Protein AF-A0ABD0XFZ5-F1 (afdb_monomer)

Secondary structure (DSSP, 8-state):
--------HHHHHTHHHHHHHHHHHHHHHSSSPP-SPPSS---HHHHHHHTTS-HHHHHHHHHHHHHHHHHHHTS-GGGS---HHHHHHHHHHHHHHHHHHHHHSPPPSS--HHHHHHHHHHIIIIIIHHHHHHHHTT--

Nearest PDB structures (foldseek):
  3piv-assembly1_A  TM=8.912E-01  e=1.135E-06  Danio rerio
  8irq-assembly1_A  TM=9.184E-01  e=9.988E-06  Larimichthys crocea
  4z5r-assembly3_F  TM=6.909E-01  e=5.410E-03  Homo sapiens
  4ni7-assembly1_A  TM=5.496E-01  e=2.930E+00  Homo sapiens
  8ywr-assembly1_A-2  TM=5.530E-01  e=3.901E+00  Homo sapiens

Structure (mmCIF, N/CA/C/O backbone):
data_AF-A0ABD0XFZ5-F1
#
_entry.id   AF-A0ABD0XFZ5-F1
#
loop_
_atom_site.group_PDB
_atom_site.id
_atom_site.type_symbol
_atom_site.label_atom_id
_atom_site.label_alt_id
_atom_site.label_comp_id
_atom_site.label_asym_id
_atom_site.label_entity_id
_atom_site.label_seq_id
_atom_site.pdbx_PDB_ins_code
_atom_site.Cartn_x
_atom_site.Cartn_y
_atom_site.Cartn_z
_atom_site.occupancy
_atom_site.B_iso_or_equiv
_atom_site.auth_seq_id
_atom_site.auth_comp_id
_atom_site.auth_asym_id
_atom_site.auth_atom_id
_atom_site.pdbx_PDB_model_num
ATOM 1 N N . MET A 1 1 ? 24.116 -12.542 -25.799 1.00 31.86 1 MET A N 1
ATOM 2 C CA . MET A 1 1 ? 23.922 -11.275 -25.063 1.00 31.86 1 MET A CA 1
ATOM 3 C C . MET A 1 1 ? 22.965 -11.556 -23.916 1.00 31.86 1 MET A C 1
ATOM 5 O O . MET A 1 1 ? 21.802 -11.819 -24.178 1.00 31.86 1 MET A O 1
ATOM 9 N N . GLN A 1 2 ? 23.458 -11.633 -22.680 1.00 33.50 2 GLN A N 1
ATOM 10 C CA . GLN A 1 2 ? 22.605 -11.786 -21.497 1.00 33.50 2 GLN A CA 1
ATOM 11 C C . GLN A 1 2 ? 22.065 -10.398 -21.141 1.00 33.50 2 GLN A C 1
ATOM 13 O O . GLN A 1 2 ? 22.855 -9.485 -20.914 1.00 33.50 2 GLN A O 1
ATOM 18 N N . SER A 1 3 ? 20.744 -10.212 -21.139 1.00 43.25 3 SER A N 1
ATOM 19 C CA . SER A 1 3 ? 20.145 -8.991 -20.601 1.00 43.25 3 SER A CA 1
ATOM 20 C C . SER A 1 3 ? 20.415 -8.965 -19.097 1.00 43.25 3 SER A C 1
ATOM 22 O O . SER A 1 3 ? 19.850 -9.763 -18.347 1.00 43.25 3 SER A O 1
ATOM 24 N N . VAL A 1 4 ? 21.310 -8.091 -18.649 1.00 46.16 4 VAL A N 1
ATOM 25 C CA . VAL A 1 4 ? 21.498 -7.829 -17.221 1.00 46.16 4 VAL A CA 1
ATOM 26 C C . VAL A 1 4 ? 20.210 -7.178 -16.723 1.00 46.16 4 VAL A C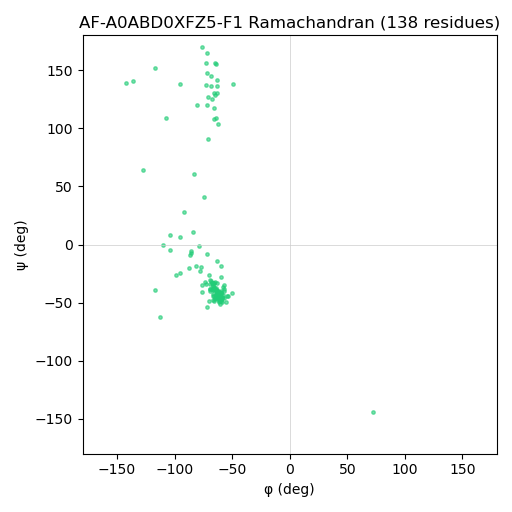 1
ATOM 28 O O . VAL A 1 4 ? 19.825 -6.118 -17.212 1.00 46.16 4 VAL A O 1
ATOM 31 N N . CYS A 1 5 ? 19.500 -7.825 -15.797 1.00 58.88 5 CYS A N 1
ATOM 32 C CA . CYS A 1 5 ? 18.329 -7.200 -15.194 1.00 58.88 5 CYS A CA 1
ATOM 33 C C . CYS A 1 5 ? 18.783 -6.014 -14.335 1.00 58.88 5 CYS A C 1
ATOM 35 O O . CYS A 1 5 ? 19.549 -6.207 -13.392 1.00 58.88 5 CYS A O 1
ATOM 37 N N . HIS A 1 6 ? 18.244 -4.816 -14.578 1.00 59.28 6 HIS A N 1
ATOM 38 C CA . HIS A 1 6 ? 18.309 -3.677 -13.647 1.00 59.28 6 HIS A CA 1
ATOM 39 C C . HIS A 1 6 ? 17.360 -3.868 -12.447 1.00 59.28 6 HIS A C 1
ATOM 41 O O . HIS A 1 6 ? 16.652 -2.955 -12.029 1.00 59.28 6 HIS A O 1
ATOM 47 N N . CYS A 1 7 ? 17.299 -5.091 -11.928 1.00 69.25 7 CYS A N 1
ATOM 48 C CA . CYS A 1 7 ? 16.458 -5.475 -10.811 1.00 69.25 7 CYS A CA 1
ATOM 49 C C . CYS A 1 7 ? 17.023 -4.831 -9.539 1.00 69.25 7 CYS A C 1
ATOM 51 O O . CYS A 1 7 ? 18.193 -5.013 -9.216 1.00 69.25 7 CYS A O 1
ATOM 53 N N . CYS A 1 8 ? 16.197 -4.101 -8.794 1.00 85.81 8 CYS A N 1
ATOM 54 C CA . CYS A 1 8 ? 16.606 -3.568 -7.500 1.00 85.81 8 CYS A CA 1
ATOM 55 C C . CYS A 1 8 ? 16.706 -4.697 -6.462 1.00 85.81 8 CYS A C 1
ATOM 57 O O . CYS A 1 8 ? 15.698 -5.338 -6.151 1.00 85.81 8 CYS A O 1
ATOM 59 N N . ASP A 1 9 ? 17.891 -4.910 -5.883 1.00 88.31 9 ASP A N 1
ATOM 60 C CA . ASP A 1 9 ? 18.122 -5.956 -4.873 1.00 88.31 9 ASP A CA 1
ATOM 61 C C . ASP A 1 9 ? 17.194 -5.820 -3.666 1.00 88.31 9 ASP A C 1
ATOM 63 O O . ASP A 1 9 ? 16.732 -6.813 -3.099 1.00 88.31 9 ASP A O 1
ATOM 67 N N . TRP A 1 10 ? 16.866 -4.584 -3.291 1.00 89.94 10 TRP A N 1
ATOM 68 C CA . TRP A 1 10 ? 15.932 -4.340 -2.205 1.00 89.94 10 TRP A CA 1
ATOM 69 C C . TRP A 1 10 ? 14.529 -4.873 -2.530 1.00 89.94 10 TRP A C 1
ATOM 71 O O . TRP A 1 10 ? 13.942 -5.587 -1.714 1.00 89.94 10 TRP A O 1
ATOM 81 N N . VAL A 1 11 ? 14.025 -4.613 -3.744 1.00 90.38 11 VAL A N 1
ATOM 82 C CA . VAL A 1 11 ? 12.725 -5.131 -4.208 1.00 90.38 11 VAL A CA 1
ATOM 83 C C . VAL A 1 11 ? 12.730 -6.653 -4.218 1.00 90.38 11 VAL A C 1
ATOM 85 O O . VAL A 1 11 ? 11.765 -7.276 -3.794 1.00 90.38 11 VAL A O 1
ATOM 88 N N . ARG A 1 12 ? 13.824 -7.275 -4.653 1.00 88.75 12 ARG A N 1
ATOM 89 C CA . ARG A 1 12 ? 13.915 -8.735 -4.709 1.00 88.75 12 ARG A CA 1
ATOM 90 C C . ARG A 1 12 ? 13.901 -9.382 -3.322 1.00 88.75 12 ARG A C 1
ATOM 92 O O . ARG A 1 12 ? 13.228 -10.389 -3.130 1.00 88.75 12 ARG A O 1
ATOM 99 N N . ASN A 1 13 ? 14.656 -8.821 -2.380 1.00 89.94 13 ASN A N 1
ATOM 100 C CA . ASN A 1 13 ? 14.972 -9.502 -1.123 1.00 89.94 13 ASN A CA 1
ATOM 101 C C . ASN A 1 13 ? 14.094 -9.068 0.059 1.00 89.94 13 ASN A C 1
ATOM 103 O O . ASN A 1 13 ? 13.910 -9.846 0.988 1.00 89.94 13 ASN A O 1
ATOM 107 N N . HIS A 1 14 ? 13.551 -7.847 0.045 1.00 91.06 14 HIS A N 1
ATOM 108 C CA . HIS A 1 14 ? 12.877 -7.264 1.213 1.00 91.06 14 HIS A CA 1
ATOM 109 C C . HIS A 1 14 ? 11.400 -6.979 0.968 1.00 91.06 14 HIS A C 1
ATOM 111 O O . HIS A 1 14 ? 10.582 -7.221 1.855 1.00 91.06 14 HIS A O 1
ATOM 117 N N . TYR A 1 15 ? 11.043 -6.503 -0.229 1.00 90.62 15 TYR A N 1
ATOM 118 C CA . TYR A 1 15 ? 9.666 -6.112 -0.538 1.00 90.62 15 TYR A CA 1
ATOM 119 C C . TYR A 1 15 ? 8.633 -7.228 -0.277 1.00 90.62 15 TYR A C 1
ATOM 121 O O . TYR A 1 15 ? 7.630 -6.937 0.372 1.00 90.62 15 TYR A O 1
ATOM 129 N N . PRO A 1 16 ? 8.846 -8.508 -0.659 1.00 91.81 16 PRO A N 1
ATOM 130 C CA . PRO A 1 16 ? 7.866 -9.566 -0.392 1.00 91.81 16 PRO A CA 1
ATOM 131 C C . PRO A 1 16 ? 7.678 -9.865 1.100 1.00 91.81 16 PRO A C 1
ATOM 133 O O . PRO A 1 16 ? 6.582 -10.228 1.528 1.00 91.81 16 PRO A O 1
ATOM 136 N N . ILE A 1 17 ? 8.748 -9.726 1.887 1.00 93.81 17 ILE A N 1
ATOM 137 C CA . ILE A 1 17 ? 8.743 -9.988 3.331 1.00 93.81 17 ILE A CA 1
ATOM 138 C C . ILE A 1 17 ? 7.966 -8.879 4.036 1.00 93.81 17 ILE A C 1
ATOM 140 O O . ILE A 1 17 ? 6.985 -9.155 4.721 1.00 93.81 17 ILE A O 1
ATOM 144 N N . LEU A 1 18 ? 8.353 -7.625 3.787 1.00 93.69 18 LEU A N 1
ATOM 145 C CA . LEU A 1 18 ? 7.686 -6.454 4.354 1.00 93.69 18 LEU A CA 1
ATOM 146 C C . LEU A 1 18 ? 6.236 -6.347 3.879 1.00 93.69 18 LEU A C 1
ATOM 148 O O . LEU A 1 18 ? 5.374 -5.925 4.646 1.00 93.69 18 LEU A O 1
ATOM 152 N N . SER A 1 19 ? 5.953 -6.777 2.644 1.00 92.88 19 SER A N 1
ATOM 153 C CA . SER A 1 19 ? 4.587 -6.804 2.128 1.00 92.88 19 SER A CA 1
ATOM 154 C C . SER A 1 19 ? 3.683 -7.751 2.885 1.00 92.88 19 SER A C 1
ATOM 156 O O . SER A 1 19 ? 2.571 -7.389 3.248 1.00 92.88 19 SER A O 1
ATOM 158 N N . ARG A 1 20 ? 4.183 -8.945 3.191 1.00 95.44 20 ARG A N 1
ATOM 159 C CA . ARG A 1 20 ? 3.447 -9.896 4.017 1.00 95.44 20 ARG A CA 1
ATOM 160 C C . ARG A 1 20 ? 3.200 -9.353 5.421 1.00 95.44 20 ARG A C 1
ATOM 162 O O . ARG A 1 20 ? 2.118 -9.536 5.959 1.00 95.44 20 ARG A O 1
ATOM 169 N N . GLU A 1 21 ? 4.190 -8.680 5.996 1.00 95.31 21 GLU A N 1
ATOM 170 C CA . GLU A 1 21 ? 4.094 -8.140 7.349 1.00 95.31 21 GLU A CA 1
ATOM 171 C C . GLU A 1 21 ? 3.037 -7.033 7.457 1.00 95.31 21 GLU A C 1
ATOM 173 O O . GLU A 1 21 ? 2.172 -7.114 8.327 1.00 95.31 21 GLU A O 1
ATOM 178 N N . TYR A 1 22 ? 3.030 -6.046 6.549 1.00 93.06 22 TYR A N 1
ATOM 179 C CA . TYR A 1 22 ? 1.994 -5.007 6.596 1.00 93.06 22 TYR A CA 1
ATOM 180 C C . TYR A 1 22 ? 0.601 -5.551 6.248 1.00 93.06 22 TYR A C 1
ATOM 182 O O . TYR A 1 22 ? -0.381 -5.043 6.779 1.00 93.06 22 TYR A O 1
ATOM 190 N N . LEU A 1 23 ? 0.489 -6.574 5.389 1.00 94.12 23 LEU A N 1
ATOM 191 C CA . LEU A 1 23 ? -0.802 -7.206 5.088 1.00 94.12 23 LEU A CA 1
ATOM 192 C C . LEU A 1 23 ? -1.366 -7.935 6.312 1.00 94.12 23 LEU A C 1
ATOM 194 O O . LEU A 1 23 ? -2.534 -7.753 6.635 1.00 94.12 23 LEU A O 1
ATOM 198 N N . ASN A 1 24 ? -0.528 -8.667 7.051 1.00 94.56 24 ASN A N 1
ATOM 199 C CA . ASN A 1 24 ? -0.949 -9.285 8.309 1.00 94.56 24 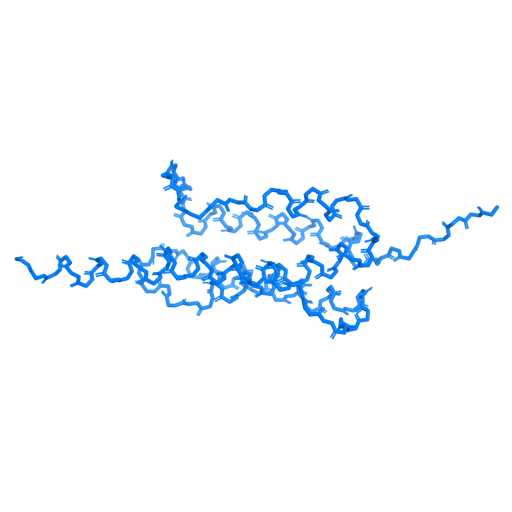ASN A CA 1
ATOM 200 C C . ASN A 1 24 ? -1.405 -8.228 9.327 1.00 94.56 24 ASN A C 1
ATOM 202 O O . ASN A 1 24 ? -2.416 -8.404 9.999 1.00 94.56 24 ASN A O 1
ATOM 206 N N . LEU A 1 25 ? -0.689 -7.102 9.431 1.00 94.94 25 LEU A N 1
ATOM 207 C CA . LEU A 1 25 ? -1.100 -6.007 10.314 1.00 94.94 25 LEU A CA 1
ATOM 208 C C . LEU A 1 25 ? -2.441 -5.399 9.888 1.00 94.94 25 LEU A C 1
ATOM 210 O O . LEU A 1 25 ? -3.265 -5.127 10.755 1.00 94.94 25 LEU A O 1
ATOM 214 N N . LEU A 1 26 ? -2.678 -5.225 8.585 1.00 92.12 26 LEU A N 1
ATOM 215 C CA . LEU A 1 26 ? -3.941 -4.723 8.037 1.00 92.12 26 LEU A CA 1
ATOM 216 C C . LEU A 1 26 ? -5.123 -5.640 8.396 1.00 92.12 26 LEU A C 1
ATOM 218 O O . LEU A 1 26 ? -6.163 -5.143 8.827 1.00 92.12 26 LEU A O 1
ATOM 222 N N . ASP A 1 27 ? -4.940 -6.958 8.282 1.00 90.94 27 ASP A N 1
ATOM 223 C CA . ASP A 1 27 ? -5.954 -7.962 8.636 1.00 90.94 27 ASP A CA 1
ATOM 224 C C . ASP A 1 27 ? -6.235 -8.006 10.144 1.00 90.94 27 ASP A C 1
ATOM 226 O O . ASP A 1 27 ? -7.349 -8.285 10.589 1.00 90.94 27 ASP A O 1
ATOM 230 N N . GLU A 1 28 ? -5.218 -7.737 10.958 1.00 91.50 28 GLU A N 1
ATOM 231 C CA . GLU A 1 28 ? -5.316 -7.881 12.403 1.00 91.50 28 GLU A CA 1
ATOM 232 C C . GLU A 1 28 ? -5.675 -6.589 13.146 1.00 91.50 28 GLU A C 1
ATOM 234 O O . GLU A 1 28 ? -6.165 -6.663 14.275 1.00 91.50 28 GLU A O 1
ATOM 239 N N . MET A 1 29 ? -5.384 -5.412 12.583 1.00 91.25 29 MET A N 1
ATOM 240 C CA . MET A 1 29 ? -5.529 -4.141 13.302 1.00 91.25 29 MET A CA 1
ATOM 241 C C . MET A 1 29 ? -6.990 -3.741 13.489 1.00 91.25 29 MET A C 1
ATOM 243 O O . MET A 1 29 ? -7.318 -3.157 14.516 1.00 91.25 29 MET A O 1
A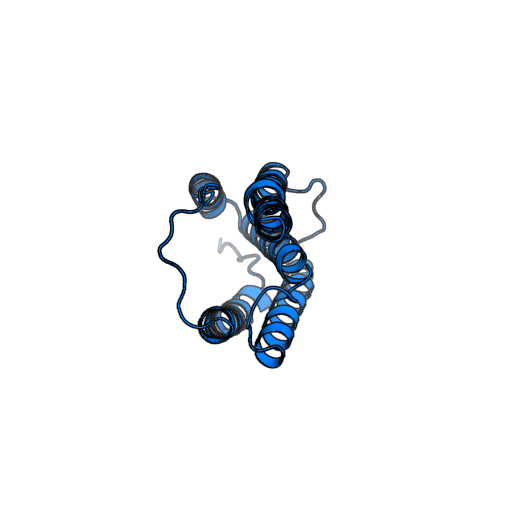TOM 247 N N . GLY A 1 30 ? -7.859 -4.055 12.522 1.00 86.00 30 GLY A N 1
ATOM 248 C CA . GLY A 1 30 ? -9.273 -3.674 12.535 1.00 86.00 30 GLY A CA 1
ATOM 249 C C . GLY A 1 30 ? -10.253 -4.823 12.746 1.00 86.00 30 GLY A C 1
ATOM 250 O O . GLY A 1 30 ? -11.459 -4.584 12.784 1.00 86.00 30 GLY A O 1
ATOM 251 N N . GLY A 1 31 ? -9.758 -6.054 12.891 1.00 84.44 31 GLY A N 1
ATOM 252 C CA . GLY A 1 31 ? -10.593 -7.250 12.887 1.00 84.44 31 GLY A CA 1
ATOM 253 C C . GLY A 1 31 ? -11.128 -7.565 11.486 1.00 84.44 31 GLY A C 1
ATOM 254 O O . GLY A 1 31 ? -10.440 -7.384 10.488 1.00 84.44 31 GLY A O 1
ATOM 255 N N . GLY A 1 32 ? -12.360 -8.071 11.396 1.00 83.25 32 GLY A N 1
ATOM 256 C CA . GLY A 1 32 ? -12.921 -8.538 10.126 1.00 83.25 32 GLY A CA 1
ATOM 257 C C . GLY A 1 32 ? -13.072 -7.433 9.071 1.00 83.25 32 GLY A C 1
ATOM 258 O O . GLY A 1 32 ? -13.684 -6.398 9.328 1.00 83.25 32 GLY A O 1
ATOM 259 N N . ILE A 1 33 ? -12.584 -7.693 7.854 1.00 83.00 33 ILE A N 1
ATOM 260 C CA . ILE A 1 33 ? -12.791 -6.817 6.694 1.00 83.00 33 ILE A CA 1
ATOM 261 C C . ILE A 1 33 ? -14.282 -6.799 6.326 1.00 83.00 33 ILE A C 1
ATOM 263 O O . ILE A 1 33 ? -14.926 -7.845 6.197 1.00 83.00 33 ILE A O 1
ATOM 267 N N . THR A 1 34 ? -14.836 -5.597 6.152 1.00 81.38 34 THR A N 1
ATOM 268 C CA . THR A 1 34 ? -16.236 -5.416 5.751 1.00 81.38 34 THR A CA 1
ATOM 269 C C . THR A 1 34 ? -16.507 -6.007 4.366 1.00 81.38 34 THR A C 1
ATOM 271 O O . THR A 1 34 ? -15.689 -5.898 3.456 1.00 81.38 34 THR A O 1
ATOM 274 N N . LYS A 1 35 ? -17.683 -6.618 4.197 1.00 82.31 35 LYS A N 1
ATOM 275 C CA . LYS A 1 35 ? -18.187 -7.102 2.899 1.00 82.31 35 LYS A CA 1
ATOM 276 C C . LYS A 1 35 ? -19.117 -6.096 2.216 1.00 82.31 35 LYS A C 1
ATOM 278 O O . LYS A 1 35 ? -19.764 -6.444 1.235 1.00 82.31 35 LYS A O 1
ATOM 283 N N . LEU A 1 36 ? -19.254 -4.897 2.783 1.00 79.88 36 LEU A N 1
ATOM 284 C CA . LEU A 1 36 ? -20.074 -3.843 2.201 1.00 79.88 36 LEU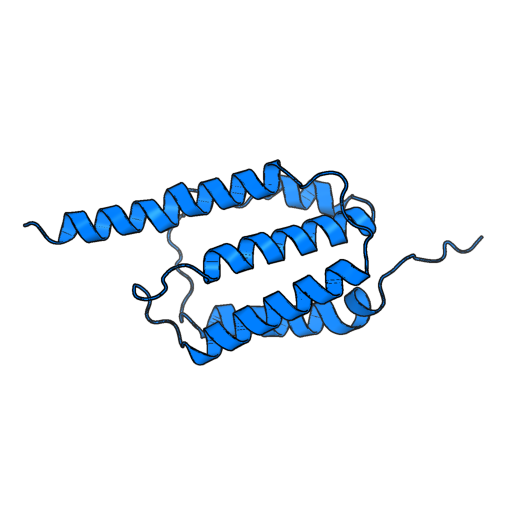 A CA 1
ATOM 285 C C . LEU A 1 36 ? -19.435 -3.350 0.904 1.00 79.88 36 LEU A C 1
ATOM 287 O O . LEU A 1 36 ? -18.228 -3.104 0.861 1.00 79.88 36 LEU A O 1
ATOM 291 N N . ASP A 1 37 ? -20.262 -3.159 -0.119 1.00 77.44 37 ASP A N 1
ATOM 292 C CA . ASP A 1 37 ? -19.822 -2.522 -1.352 1.00 77.44 37 ASP A CA 1
ATOM 293 C C . ASP A 1 37 ? -19.430 -1.068 -1.076 1.00 77.44 37 ASP A C 1
ATOM 295 O O . ASP A 1 37 ? -20.178 -0.289 -0.479 1.00 77.44 37 ASP A O 1
ATOM 299 N N . VAL A 1 38 ? -18.232 -0.706 -1.525 1.00 76.62 38 VAL A N 1
ATOM 300 C CA . VAL A 1 38 ? -17.712 0.659 -1.463 1.00 76.62 38 VAL A CA 1
ATOM 301 C C . VAL A 1 38 ? -17.976 1.375 -2.790 1.00 76.62 38 VAL A C 1
ATOM 303 O O . VAL A 1 38 ? -17.768 0.792 -3.853 1.00 76.62 38 VAL A O 1
ATOM 306 N N . PRO A 1 39 ? -18.401 2.653 -2.761 1.00 81.62 39 PRO A N 1
ATOM 307 C CA . PRO A 1 39 ? -18.818 3.388 -3.958 1.00 81.62 39 PRO A CA 1
ATOM 308 C C . PRO A 1 39 ? -17.657 3.768 -4.887 1.00 81.62 39 PRO A C 1
ATOM 310 O O . PRO A 1 39 ? -17.895 4.266 -5.984 1.00 81.62 39 PRO A O 1
ATOM 313 N N . VAL A 1 40 ? -16.410 3.558 -4.455 1.00 85.06 40 VAL A N 1
ATOM 314 C CA . VAL A 1 40 ? -15.207 3.811 -5.254 1.00 85.06 40 VAL A CA 1
ATOM 315 C C . VAL A 1 40 ? -14.618 2.459 -5.669 1.00 85.06 40 VAL A C 1
ATOM 317 O O . VAL A 1 40 ? -14.095 1.742 -4.813 1.00 85.06 40 VAL A O 1
ATOM 320 N N . PRO A 1 41 ? -14.711 2.074 -6.955 1.00 87.25 41 PRO A N 1
ATOM 321 C CA . PRO A 1 41 ? -14.234 0.779 -7.421 1.00 87.25 41 PRO A CA 1
ATOM 322 C C . PRO A 1 41 ? -12.703 0.717 -7.431 1.00 87.25 41 PRO A C 1
ATOM 324 O O . PRO A 1 41 ? -12.025 1.703 -7.723 1.00 87.25 41 PRO A O 1
ATOM 327 N N . PHE A 1 42 ? -12.148 -0.471 -7.181 1.00 88.88 42 PHE A N 1
ATOM 328 C CA . PHE A 1 42 ? -10.707 -0.698 -7.298 1.00 88.88 42 PHE A CA 1
ATOM 329 C C . PHE A 1 42 ? -10.235 -0.486 -8.755 1.00 88.88 42 PHE A C 1
ATOM 331 O O . PHE A 1 42 ? -10.884 -0.985 -9.682 1.00 88.88 42 PHE A O 1
ATOM 338 N N . PRO A 1 43 ? -9.101 0.199 -9.007 1.00 90.81 43 PRO A N 1
ATOM 339 C CA . PRO A 1 43 ? -8.689 0.612 -10.345 1.00 90.81 43 PRO A CA 1
ATOM 340 C C . PRO A 1 43 ? -7.965 -0.528 -11.088 1.00 90.81 43 PRO A C 1
ATOM 342 O O . PRO A 1 43 ? -6.803 -0.401 -11.473 1.00 90.81 43 PRO A O 1
ATOM 345 N N . VAL A 1 44 ? -8.657 -1.655 -11.306 1.00 91.62 44 VAL A N 1
ATOM 346 C CA . VAL A 1 44 ? -8.110 -2.900 -11.891 1.00 91.62 44 VAL A CA 1
ATOM 347 C C . VAL A 1 44 ? -7.349 -2.649 -13.194 1.00 91.62 44 VAL A C 1
ATOM 349 O O . VAL A 1 44 ? -6.278 -3.214 -13.410 1.00 91.62 44 VAL A O 1
ATOM 352 N N . GLU A 1 45 ? -7.880 -1.789 -14.064 1.00 90.12 45 GLU A N 1
ATOM 353 C CA . GLU A 1 45 ? -7.270 -1.535 -15.369 1.00 90.12 45 GLU A CA 1
ATOM 354 C C . GLU A 1 45 ? -5.910 -0.833 -15.255 1.00 90.12 45 GLU A C 1
ATOM 356 O O . GLU A 1 45 ? -4.998 -1.144 -16.017 1.00 90.12 45 GLU A O 1
ATOM 361 N N . MET A 1 46 ? -5.714 0.035 -14.254 1.00 89.19 46 MET A N 1
ATOM 362 C CA . MET A 1 46 ? -4.400 0.646 -14.014 1.00 89.19 46 MET A CA 1
ATOM 363 C C . MET A 1 46 ? -3.365 -0.420 -13.648 1.00 89.19 46 MET A C 1
ATOM 365 O O . MET A 1 46 ? -2.273 -0.440 -14.211 1.00 89.19 46 MET A O 1
ATOM 369 N N . TYR A 1 47 ? -3.731 -1.355 -12.768 1.00 90.25 47 TYR A N 1
ATOM 370 C CA . TYR A 1 47 ? -2.852 -2.459 -12.383 1.00 90.25 47 TYR A CA 1
ATOM 371 C C . TYR A 1 47 ? -2.535 -3.387 -13.564 1.00 90.25 47 TYR A C 1
ATOM 373 O O . TYR A 1 47 ? -1.393 -3.815 -13.705 1.00 90.25 47 TYR A O 1
ATOM 381 N N . ARG A 1 48 ? -3.498 -3.641 -14.461 1.00 92.75 48 ARG A N 1
ATOM 382 C CA . ARG A 1 48 ? -3.268 -4.424 -15.691 1.00 92.75 48 ARG A CA 1
ATOM 383 C C . ARG A 1 48 ? -2.288 -3.763 -16.654 1.00 92.75 48 ARG A C 1
ATOM 385 O O . ARG A 1 48 ? -1.499 -4.464 -17.285 1.00 92.75 48 ARG A O 1
ATOM 392 N N . VAL A 1 49 ? -2.349 -2.439 -16.792 1.00 90.81 49 VAL A N 1
ATOM 393 C CA . VAL A 1 49 ? -1.408 -1.680 -17.630 1.00 90.81 49 VAL A CA 1
ATOM 394 C C . VAL A 1 49 ? -0.002 -1.747 -17.034 1.00 90.81 49 VAL A C 1
ATOM 396 O O . VAL A 1 49 ? 0.950 -2.074 -17.739 1.00 90.81 49 VAL A O 1
ATOM 399 N N . ILE A 1 50 ? 0.127 -1.507 -15.728 1.00 90.56 50 ILE A N 1
ATOM 400 C CA . ILE A 1 50 ? 1.423 -1.498 -15.038 1.00 90.56 50 ILE A CA 1
ATOM 401 C C . ILE A 1 50 ? 2.068 -2.885 -14.993 1.00 90.56 50 ILE A C 1
ATOM 403 O O . ILE A 1 50 ? 3.284 -2.994 -15.127 1.00 90.56 50 ILE A O 1
ATOM 407 N N . ASP A 1 51 ? 1.286 -3.961 -14.903 1.00 89.75 51 ASP A N 1
ATOM 408 C CA . ASP A 1 51 ? 1.816 -5.331 -14.939 1.00 89.75 51 ASP A CA 1
ATOM 409 C C . ASP A 1 51 ? 2.509 -5.691 -16.269 1.00 89.75 51 ASP A C 1
ATOM 411 O O . ASP A 1 51 ? 3.268 -6.656 -16.354 1.00 89.75 51 ASP A O 1
ATOM 415 N N . LYS A 1 52 ? 2.307 -4.885 -17.316 1.00 91.44 52 LYS A N 1
ATOM 416 C CA . LYS A 1 52 ? 3.002 -5.005 -18.606 1.00 91.44 52 LYS A CA 1
ATOM 417 C C . LYS A 1 52 ? 4.093 -3.953 -18.810 1.00 91.44 52 LYS A C 1
ATOM 419 O O . LYS A 1 52 ? 4.796 -4.020 -19.811 1.00 91.44 52 LYS A O 1
ATOM 424 N N . ALA A 1 53 ? 4.243 -3.003 -17.890 1.00 89.19 53 ALA A N 1
ATOM 425 C CA . ALA A 1 53 ? 5.211 -1.920 -18.001 1.00 89.19 53 ALA A CA 1
ATOM 426 C C . ALA A 1 53 ? 6.644 -2.385 -17.697 1.00 89.19 53 ALA A C 1
ATOM 428 O O . ALA A 1 53 ? 6.872 -3.490 -17.186 1.00 89.19 53 ALA A O 1
ATOM 429 N N . GLU A 1 54 ? 7.611 -1.515 -17.976 1.00 89.12 54 GLU A N 1
ATOM 430 C CA . GLU A 1 54 ? 9.016 -1.725 -17.638 1.00 89.12 54 GLU A CA 1
ATOM 431 C C . GLU A 1 54 ? 9.233 -1.757 -16.118 1.00 89.12 54 GLU A C 1
ATOM 433 O O . GLU A 1 54 ? 8.459 -1.197 -15.338 1.00 89.12 54 GLU A O 1
ATOM 438 N N . PHE A 1 55 ? 10.319 -2.398 -15.674 1.00 86.94 55 PHE A N 1
ATOM 439 C CA . PHE A 1 55 ? 10.607 -2.573 -14.243 1.00 86.94 55 PHE A CA 1
ATOM 440 C C . PHE A 1 55 ? 10.593 -1.248 -13.466 1.00 86.94 55 PHE A C 1
ATOM 442 O O . PHE A 1 55 ? 9.998 -1.163 -12.392 1.00 86.94 55 PHE A O 1
ATOM 449 N N . GLN A 1 56 ? 11.216 -0.201 -14.016 1.00 86.62 56 GLN A N 1
ATOM 450 C CA . GLN A 1 56 ? 11.270 1.103 -13.355 1.00 86.62 56 GLN A CA 1
ATOM 451 C C . GLN A 1 56 ? 9.877 1.718 -13.195 1.00 86.62 56 GLN A C 1
ATOM 453 O O . GLN A 1 56 ? 9.587 2.279 -12.142 1.00 86.62 56 GLN A O 1
ATOM 458 N N . ASP A 1 57 ? 9.002 1.576 -14.189 1.00 87.31 57 ASP A N 1
ATOM 459 C CA . ASP A 1 57 ? 7.643 2.118 -14.136 1.00 87.31 57 ASP A CA 1
ATOM 460 C C . ASP A 1 57 ? 6.787 1.374 -13.110 1.00 87.31 57 ASP A C 1
ATOM 462 O O . ASP A 1 57 ? 6.079 2.006 -12.327 1.00 87.31 57 ASP A O 1
ATOM 466 N N . ARG A 1 58 ? 6.942 0.047 -13.001 1.00 89.94 58 ARG A N 1
ATOM 467 C CA . ARG A 1 58 ? 6.315 -0.741 -11.925 1.00 89.94 58 ARG A CA 1
ATOM 468 C C . ARG A 1 58 ? 6.757 -0.272 -10.544 1.00 89.94 58 ARG A C 1
ATOM 470 O O . ARG A 1 58 ? 5.923 -0.086 -9.661 1.00 89.94 58 ARG A O 1
ATOM 477 N N . VAL A 1 59 ? 8.060 -0.058 -10.352 1.00 90.06 59 VAL A N 1
ATOM 478 C CA . VAL A 1 59 ? 8.610 0.404 -9.069 1.00 90.06 59 VAL A CA 1
ATOM 479 C C . VAL A 1 59 ? 8.153 1.830 -8.748 1.00 90.06 59 VAL A C 1
ATOM 481 O O . VAL A 1 59 ? 7.802 2.106 -7.602 1.00 90.06 59 VAL A O 1
ATOM 484 N N . ARG A 1 60 ? 8.089 2.730 -9.739 1.00 89.31 60 ARG A N 1
ATOM 485 C CA . ARG A 1 60 ? 7.536 4.087 -9.574 1.00 89.31 60 ARG A CA 1
ATOM 486 C C . ARG A 1 60 ? 6.069 4.045 -9.162 1.00 89.31 60 ARG A C 1
ATOM 488 O O . ARG A 1 60 ? 5.702 4.695 -8.183 1.00 89.31 60 ARG A O 1
ATOM 495 N N . PHE A 1 61 ? 5.258 3.264 -9.874 1.00 90.44 61 PHE A N 1
ATOM 496 C CA . PHE A 1 61 ? 3.837 3.099 -9.584 1.00 90.44 61 PHE A CA 1
ATOM 497 C C . PHE A 1 61 ? 3.615 2.552 -8.173 1.00 90.44 61 PHE A C 1
ATOM 499 O O . PHE A 1 61 ? 2.809 3.084 -7.411 1.00 90.44 61 PHE A O 1
ATOM 506 N N . LEU A 1 62 ? 4.384 1.534 -7.790 1.00 91.69 62 LEU A N 1
ATOM 507 C CA . LEU A 1 62 ? 4.349 0.958 -6.454 1.00 91.69 62 LEU A CA 1
ATOM 508 C C . LEU A 1 62 ? 4.734 1.981 -5.374 1.00 91.69 62 LEU A C 1
ATOM 510 O O . LEU A 1 62 ? 4.025 2.136 -4.381 1.00 91.69 62 LEU A O 1
ATOM 514 N N . ASN A 1 63 ? 5.832 2.709 -5.578 1.00 91.12 63 ASN A N 1
ATOM 515 C CA . ASN A 1 63 ? 6.293 3.736 -4.650 1.00 91.12 63 ASN A CA 1
ATOM 516 C C . ASN A 1 63 ? 5.241 4.841 -4.452 1.00 91.12 63 ASN A C 1
ATOM 518 O O . ASN A 1 63 ? 4.995 5.278 -3.329 1.00 91.12 63 ASN A O 1
ATOM 522 N N . GLN A 1 64 ? 4.588 5.270 -5.535 1.00 90.69 64 GLN A N 1
ATOM 523 C CA . GLN A 1 64 ? 3.505 6.247 -5.466 1.00 90.69 64 GLN A CA 1
ATOM 524 C C . GLN A 1 64 ? 2.251 5.673 -4.796 1.00 90.69 64 GLN A C 1
ATOM 526 O O . GLN A 1 64 ? 1.615 6.369 -4.012 1.00 90.69 64 GLN A O 1
ATOM 531 N N . THR A 1 65 ? 1.920 4.406 -5.043 1.00 92.38 65 THR A N 1
ATOM 532 C CA . THR A 1 65 ? 0.790 3.728 -4.389 1.00 92.38 65 THR A CA 1
ATOM 533 C C . THR A 1 65 ? 0.982 3.689 -2.876 1.00 92.38 65 THR A C 1
ATOM 535 O O . THR A 1 65 ? 0.088 4.087 -2.138 1.00 92.38 65 THR A O 1
ATOM 538 N N . ILE A 1 66 ? 2.167 3.288 -2.404 1.00 92.94 66 ILE A N 1
ATOM 539 C CA . ILE A 1 66 ? 2.490 3.285 -0.971 1.00 92.94 66 ILE A CA 1
ATOM 540 C C . ILE A 1 66 ? 2.389 4.696 -0.395 1.00 92.94 66 ILE A C 1
ATOM 542 O O . ILE A 1 66 ? 1.827 4.870 0.681 1.00 92.94 66 ILE A O 1
ATOM 546 N N . TYR A 1 67 ? 2.877 5.709 -1.113 1.00 90.94 67 TYR A N 1
ATOM 547 C CA . TYR A 1 67 ? 2.757 7.096 -0.674 1.00 90.94 67 TYR A CA 1
ATOM 548 C C . TYR A 1 67 ? 1.299 7.534 -0.499 1.00 90.94 67 TYR A C 1
ATOM 550 O O . TYR A 1 67 ? 0.949 8.093 0.538 1.00 90.94 67 TYR A O 1
ATOM 558 N N . GLU A 1 68 ? 0.427 7.259 -1.467 1.00 91.00 68 GLU A N 1
ATOM 559 C CA . GLU A 1 68 ? -0.988 7.609 -1.324 1.00 91.00 68 GLU A CA 1
ATOM 560 C C . GLU A 1 68 ? -1.669 6.814 -0.196 1.00 91.00 68 GLU A C 1
ATOM 562 O O . GLU A 1 68 ? -2.433 7.397 0.570 1.00 91.00 68 GLU A O 1
ATOM 567 N N . ILE A 1 69 ? -1.323 5.533 -0.003 1.00 91.75 69 ILE A N 1
ATOM 568 C CA . ILE A 1 69 ? -1.792 4.742 1.147 1.00 91.75 69 ILE A CA 1
ATOM 569 C C . ILE A 1 69 ? -1.347 5.389 2.462 1.00 91.75 69 ILE A C 1
ATOM 571 O O . ILE A 1 69 ? -2.175 5.560 3.350 1.00 91.75 69 ILE A O 1
ATOM 575 N N . THR A 1 70 ? -0.082 5.806 2.600 1.00 90.25 70 THR A N 1
ATOM 576 C CA . THR A 1 70 ? 0.380 6.441 3.850 1.00 90.25 70 THR A CA 1
ATOM 577 C C . THR A 1 70 ? -0.445 7.669 4.218 1.00 90.25 70 THR A C 1
ATOM 579 O O . THR A 1 70 ? -0.776 7.824 5.385 1.00 90.25 70 THR A O 1
ATOM 582 N N . LYS A 1 71 ? -0.863 8.483 3.240 1.00 87.06 71 LYS A N 1
ATOM 583 C CA . LYS A 1 71 ? -1.732 9.639 3.503 1.00 87.06 71 LYS A CA 1
ATOM 584 C C . LYS A 1 71 ? -3.115 9.242 4.005 1.00 87.06 71 LYS A C 1
ATOM 586 O O . LYS A 1 71 ? -3.644 9.930 4.862 1.00 87.06 71 LYS A O 1
ATOM 591 N N . LEU A 1 72 ? -3.704 8.166 3.474 1.00 87.12 72 LEU A N 1
ATOM 592 C CA . LEU A 1 72 ? -5.018 7.691 3.929 1.00 87.12 72 LEU A CA 1
ATOM 593 C C . LEU A 1 72 ? -4.988 7.261 5.394 1.00 87.12 72 LEU A C 1
ATOM 595 O O . LEU A 1 72 ? -5.942 7.487 6.128 1.00 87.12 72 LEU A O 1
ATOM 599 N N . PHE A 1 73 ? -3.896 6.619 5.804 1.00 86.81 73 PHE A N 1
ATOM 600 C CA . PHE A 1 73 ? -3.740 6.114 7.164 1.00 86.81 73 PHE A CA 1
ATOM 601 C C . PHE A 1 73 ? -3.197 7.159 8.144 1.00 86.81 73 PHE A C 1
ATOM 603 O O . PHE A 1 73 ? -3.168 6.871 9.333 1.00 86.81 73 PHE A O 1
ATOM 610 N N . ASP A 1 74 ? -2.779 8.336 7.672 1.00 82.94 74 ASP A N 1
ATOM 611 C CA . ASP A 1 74 ? -2.375 9.491 8.495 1.00 82.94 74 ASP A CA 1
ATOM 612 C C . ASP A 1 74 ? -3.579 10.371 8.902 1.00 82.94 74 ASP A C 1
ATOM 614 O O . ASP A 1 74 ? -3.443 11.324 9.667 1.00 82.94 74 ASP A O 1
ATOM 618 N N . GLU A 1 75 ? -4.779 10.072 8.388 1.00 72.56 75 GLU A N 1
ATOM 619 C CA . GLU A 1 75 ? -6.012 10.771 8.762 1.00 72.56 75 GLU A CA 1
ATOM 620 C C . GLU A 1 75 ? -6.486 10.413 10.179 1.00 72.56 75 GLU A C 1
ATOM 622 O O . GLU A 1 75 ? -6.054 9.429 10.777 1.00 72.56 75 GLU A O 1
ATOM 627 N N . ASP A 1 76 ? -7.401 11.220 10.731 1.00 68.06 76 ASP A N 1
ATOM 628 C CA . ASP A 1 76 ? -7.880 11.041 12.102 1.00 68.06 76 ASP A CA 1
ATOM 629 C C . ASP A 1 76 ? -8.592 9.685 12.301 1.00 68.06 76 ASP A C 1
ATOM 631 O O . ASP A 1 76 ? -9.761 9.495 11.948 1.00 68.06 76 ASP A O 1
ATOM 635 N N . THR A 1 77 ? -7.890 8.746 12.937 1.00 69.31 77 THR A N 1
ATOM 636 C CA . THR A 1 77 ? -8.394 7.413 13.280 1.00 69.31 77 THR A CA 1
ATOM 637 C C . THR A 1 77 ? -9.192 7.378 14.589 1.00 69.31 77 THR A C 1
ATOM 639 O O . THR A 1 77 ? -9.503 6.295 15.079 1.00 69.31 77 THR A O 1
ATOM 642 N N . ASN A 1 78 ? -9.559 8.519 15.185 1.00 71.44 78 ASN A N 1
ATOM 643 C CA . ASN A 1 78 ? -10.374 8.563 16.411 1.00 71.44 78 ASN A CA 1
ATOM 644 C C . ASN A 1 78 ? -11.757 7.899 16.256 1.00 71.44 78 ASN A C 1
ATOM 646 O O . ASN A 1 78 ? -12.400 7.569 17.251 1.00 71.44 78 ASN A O 1
ATOM 650 N N . SER A 1 79 ? -12.224 7.710 15.018 1.00 74.75 79 SER A N 1
ATOM 651 C CA . SER A 1 79 ? -13.513 7.087 14.692 1.00 74.75 79 SER A CA 1
ATOM 652 C C . SER A 1 79 ? -13.476 5.554 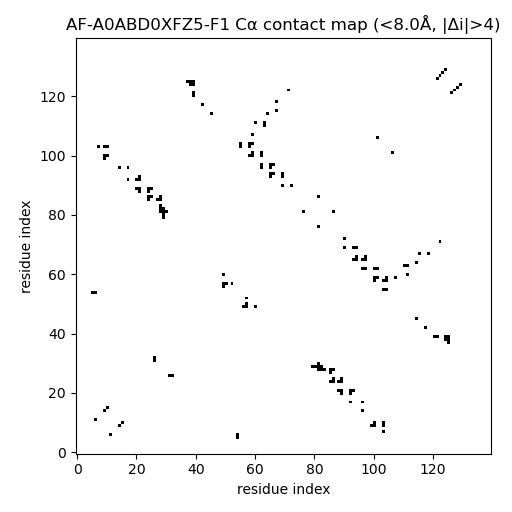14.592 1.00 74.75 79 SER A C 1
ATOM 654 O O . SER A 1 79 ? -14.537 4.935 14.508 1.00 74.75 79 SER A O 1
ATOM 656 N N . VAL A 1 80 ? -12.292 4.930 14.617 1.00 80.56 80 VAL A N 1
ATOM 657 C CA . VAL A 1 80 ? -12.121 3.477 14.444 1.00 80.56 80 VAL A CA 1
ATOM 658 C C . VAL A 1 80 ? -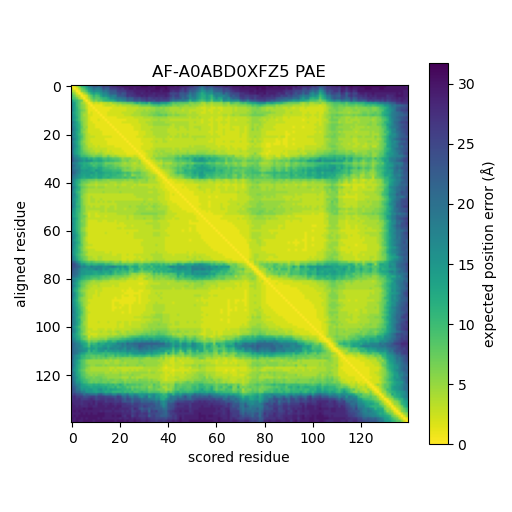11.529 2.817 15.689 1.00 80.56 80 VAL A C 1
ATOM 660 O O . VAL A 1 80 ? -10.783 3.422 16.454 1.00 80.56 80 VAL A O 1
ATOM 663 N N . THR A 1 81 ? -11.842 1.538 15.896 1.00 86.50 81 THR A N 1
ATOM 664 C CA . THR A 1 81 ? -11.375 0.744 17.048 1.00 86.50 81 THR A CA 1
ATOM 665 C C . THR A 1 81 ? -10.079 -0.013 16.756 1.00 86.50 81 THR A C 1
ATOM 667 O O . THR A 1 81 ? -9.870 -1.105 17.282 1.00 86.50 81 THR A O 1
ATOM 670 N N . TRP A 1 82 ? -9.243 0.508 15.857 1.00 91.50 82 TRP A N 1
ATOM 671 C CA . TRP A 1 82 ? -8.038 -0.193 15.429 1.00 91.50 82 TRP A CA 1
ATOM 672 C C . TRP A 1 82 ? -7.000 -0.280 16.551 1.00 91.50 82 TRP A C 1
ATOM 674 O O . TRP A 1 82 ? -6.843 0.648 17.349 1.00 91.50 82 TRP A O 1
ATOM 684 N N . ASP A 1 83 ? -6.264 -1.391 16.601 1.00 92.50 83 ASP A N 1
ATOM 685 C CA . ASP A 1 83 ? -5.116 -1.531 17.498 1.00 92.50 83 ASP A CA 1
ATOM 686 C C . ASP A 1 83 ? -4.037 -0.511 17.104 1.00 92.50 83 ASP A C 1
ATOM 688 O O . ASP A 1 83 ? -3.379 -0.645 16.069 1.00 92.50 83 ASP A O 1
ATOM 692 N N . LYS A 1 84 ? -3.851 0.510 17.951 1.00 91.06 84 LYS A N 1
ATOM 693 C CA . LYS A 1 84 ? -2.913 1.616 17.707 1.00 91.06 84 LYS A CA 1
ATOM 694 C C . LYS A 1 84 ? -1.482 1.135 17.486 1.00 91.06 84 LYS A C 1
ATOM 696 O O . LYS A 1 84 ? -0.809 1.624 16.592 1.00 91.06 84 LYS A O 1
ATOM 701 N N . LYS A 1 85 ? -1.029 0.130 18.241 1.00 93.38 85 LYS A N 1
ATOM 702 C CA . LYS A 1 85 ? 0.331 -0.400 18.098 1.00 93.38 85 LYS A CA 1
ATOM 703 C C . LYS A 1 85 ? 0.505 -1.100 16.750 1.00 93.38 85 LYS A C 1
ATOM 705 O O . LYS A 1 85 ? 1.566 -0.995 16.136 1.00 93.38 85 LYS A O 1
ATOM 710 N N . LYS A 1 86 ? -0.515 -1.825 16.281 1.00 94.75 86 LYS A N 1
ATOM 711 C CA . LYS A 1 86 ? -0.488 -2.456 14.951 1.00 94.75 86 LYS A CA 1
ATOM 712 C C . LYS A 1 86 ? -0.553 -1.421 13.832 1.00 94.75 86 LYS A C 1
ATOM 714 O O . LYS A 1 86 ? 0.191 -1.566 12.866 1.00 94.75 86 LYS A O 1
ATOM 719 N N . LEU A 1 87 ? -1.367 -0.377 13.991 1.00 92.75 87 LEU A N 1
ATOM 720 C CA . LEU A 1 87 ? -1.431 0.751 13.061 1.00 92.75 87 LEU A CA 1
ATOM 721 C C . LEU A 1 87 ? -0.075 1.466 12.944 1.00 92.75 87 LEU A C 1
ATOM 723 O O . LEU A 1 87 ? 0.421 1.639 11.832 1.00 92.75 87 LEU A O 1
ATOM 727 N N . ASP A 1 88 ? 0.566 1.789 14.070 1.00 93.00 88 ASP A N 1
ATOM 728 C CA . ASP A 1 88 ? 1.885 2.436 14.090 1.00 93.00 88 ASP A CA 1
ATOM 729 C C . ASP A 1 88 ? 2.940 1.566 13.381 1.00 93.00 88 ASP A C 1
ATOM 731 O O . ASP A 1 88 ? 3.725 2.041 12.555 1.00 93.00 88 ASP A O 1
ATOM 735 N N . ASN A 1 89 ? 2.941 0.254 13.652 1.00 95.56 89 ASN A N 1
ATOM 736 C CA . ASN A 1 89 ? 3.834 -0.692 12.981 1.00 95.56 89 ASN A CA 1
ATOM 737 C C . ASN A 1 89 ? 3.564 -0.769 11.471 1.00 95.56 89 ASN A C 1
ATOM 739 O O . ASN A 1 89 ? 4.506 -0.785 10.677 1.00 95.56 89 ASN A O 1
ATOM 743 N N . PHE A 1 90 ? 2.291 -0.792 11.073 1.00 94.94 90 PHE A N 1
ATOM 744 C CA . PHE A 1 90 ? 1.867 -0.820 9.676 1.00 94.94 90 PHE A CA 1
ATOM 745 C C . PHE A 1 90 ? 2.373 0.418 8.930 1.00 94.94 90 PHE A C 1
ATOM 747 O O . PHE A 1 90 ? 3.057 0.293 7.910 1.00 94.94 90 PHE A O 1
ATOM 754 N N . GLN A 1 91 ? 2.124 1.610 9.478 1.00 94.12 91 GLN A N 1
ATOM 755 C CA . GLN A 1 91 ? 2.591 2.879 8.919 1.00 94.12 91 GLN A CA 1
ATOM 756 C C . GLN A 1 91 ? 4.122 2.933 8.834 1.00 94.12 91 GLN A C 1
ATOM 758 O O . GLN A 1 91 ? 4.672 3.347 7.810 1.00 94.12 91 GLN A O 1
ATOM 763 N N . ASN A 1 92 ? 4.830 2.455 9.862 1.00 95.31 92 ASN A N 1
ATOM 764 C CA . ASN A 1 92 ? 6.291 2.403 9.863 1.00 95.31 92 ASN A CA 1
ATOM 765 C C . ASN A 1 92 ? 6.837 1.484 8.755 1.00 95.31 92 ASN A C 1
ATOM 767 O O . ASN A 1 92 ? 7.795 1.836 8.063 1.00 95.31 92 ASN A O 1
ATOM 771 N N . ILE A 1 93 ? 6.222 0.317 8.531 1.00 95.50 93 ILE A N 1
ATOM 772 C CA . ILE A 1 93 ? 6.615 -0.579 7.435 1.00 95.50 93 ILE A CA 1
ATOM 773 C C . ILE A 1 93 ? 6.353 0.082 6.081 1.00 95.50 93 ILE A C 1
ATOM 775 O O . ILE A 1 93 ? 7.247 0.072 5.233 1.00 95.50 93 ILE A O 1
ATOM 779 N N . LEU A 1 94 ? 5.184 0.696 5.873 1.00 94.62 94 LEU A N 1
ATOM 780 C CA . LEU A 1 94 ? 4.895 1.431 4.638 1.00 94.62 94 LEU A CA 1
ATOM 781 C C . LEU A 1 94 ? 5.924 2.536 4.379 1.00 94.62 94 LEU A C 1
ATOM 783 O O . LEU A 1 94 ? 6.472 2.621 3.279 1.00 94.62 94 LEU A O 1
ATOM 787 N N . TYR A 1 95 ? 6.255 3.329 5.400 1.00 93.12 95 TYR A N 1
ATOM 788 C CA . TYR A 1 95 ? 7.266 4.378 5.303 1.00 93.12 95 TYR A CA 1
ATOM 789 C C . TYR A 1 95 ? 8.645 3.816 4.933 1.00 93.12 95 TYR A C 1
ATOM 791 O O . TYR A 1 95 ? 9.297 4.309 4.008 1.00 93.12 95 TYR A O 1
ATOM 799 N N . ARG A 1 96 ? 9.079 2.732 5.590 1.00 92.56 96 ARG A N 1
ATOM 800 C CA . ARG A 1 96 ? 10.336 2.047 5.252 1.00 92.56 96 ARG A CA 1
ATOM 801 C C . ARG A 1 96 ? 10.336 1.583 3.801 1.00 92.56 96 ARG A C 1
ATOM 803 O O . ARG A 1 96 ? 11.341 1.762 3.114 1.00 92.56 96 ARG A O 1
ATOM 810 N N . GLN A 1 97 ? 9.241 1.009 3.314 1.00 92.19 97 GLN A N 1
ATOM 811 C CA . GLN A 1 97 ? 9.165 0.568 1.923 1.00 92.19 97 GLN A CA 1
ATOM 812 C C . GLN A 1 97 ? 9.225 1.730 0.938 1.00 92.19 97 GLN A C 1
ATOM 814 O O . GLN A 1 97 ? 9.994 1.667 -0.014 1.00 92.19 97 GLN A O 1
ATOM 819 N N . PHE A 1 98 ? 8.497 2.813 1.199 1.00 91.81 98 PHE A N 1
ATOM 820 C CA . PHE A 1 98 ? 8.538 4.028 0.388 1.00 91.81 98 PHE A CA 1
ATOM 821 C C . PHE A 1 98 ? 9.960 4.592 0.248 1.00 91.81 98 PHE A C 1
ATOM 823 O O . PHE A 1 98 ? 10.436 4.848 -0.858 1.00 91.81 98 PHE A O 1
ATOM 830 N N . ILE A 1 99 ? 10.683 4.747 1.361 1.00 91.25 99 ILE A N 1
ATOM 831 C CA . ILE A 1 99 ? 12.050 5.285 1.332 1.00 91.25 99 ILE A CA 1
ATOM 832 C C . ILE A 1 99 ? 12.999 4.372 0.552 1.00 91.25 99 ILE A C 1
ATOM 834 O O . ILE A 1 99 ? 13.818 4.865 -0.220 1.00 91.25 99 ILE A O 1
ATOM 838 N N . ASN A 1 100 ? 12.880 3.053 0.704 1.00 91.25 100 ASN A N 1
ATOM 839 C CA . ASN A 1 100 ? 13.766 2.128 0.004 1.00 91.25 100 ASN A CA 1
ATOM 840 C C . ASN A 1 100 ? 13.411 1.965 -1.480 1.00 91.25 100 ASN A C 1
ATOM 842 O O . ASN A 1 100 ? 14.304 1.863 -2.309 1.00 91.25 100 ASN A O 1
ATOM 846 N N . LEU A 1 101 ? 12.135 2.003 -1.861 1.00 90.69 101 LEU A N 1
ATOM 847 C CA . LEU A 1 101 ? 11.743 1.958 -3.273 1.00 90.69 101 LEU A CA 1
ATOM 848 C C . LEU A 1 101 ? 12.231 3.189 -4.041 1.00 90.69 101 LEU A C 1
ATOM 850 O O . LEU A 1 101 ? 12.600 3.073 -5.209 1.00 90.69 101 LEU A O 1
ATOM 854 N N . LYS A 1 102 ? 12.305 4.353 -3.385 1.00 87.44 102 LYS A N 1
ATOM 855 C CA . LYS A 1 102 ? 12.915 5.556 -3.970 1.00 87.44 102 LYS A CA 1
ATOM 856 C C . LYS A 1 102 ? 14.380 5.377 -4.355 1.00 87.44 102 LYS A C 1
ATOM 858 O O . LYS A 1 102 ? 14.829 6.070 -5.257 1.00 87.44 102 LYS A O 1
ATOM 863 N N . THR A 1 103 ? 15.133 4.491 -3.701 1.00 88.44 103 THR A N 1
ATOM 864 C CA . THR A 1 103 ? 16.545 4.269 -4.062 1.00 88.44 103 THR A CA 1
ATOM 865 C C . THR A 1 103 ? 16.687 3.413 -5.322 1.00 88.44 103 THR A C 1
ATOM 867 O O . THR A 1 103 ? 17.713 3.470 -5.992 1.00 88.44 103 THR A O 1
ATOM 870 N N . CYS A 1 104 ? 15.640 2.666 -5.684 1.00 88.62 104 CYS A N 1
ATOM 871 C CA . CYS A 1 104 ? 15.610 1.783 -6.846 1.00 88.62 104 CYS A CA 1
ATOM 872 C C . CYS A 1 104 ? 15.310 2.499 -8.171 1.00 88.62 104 CYS A C 1
ATOM 874 O O . CYS A 1 104 ? 15.530 1.918 -9.234 1.00 88.62 104 CYS A O 1
ATOM 876 N N . VAL A 1 105 ? 14.749 3.712 -8.135 1.00 84.56 105 VAL A N 1
ATOM 877 C CA . VAL A 1 105 ? 14.337 4.453 -9.336 1.00 84.56 105 VAL A CA 1
ATOM 878 C C . VAL A 1 105 ? 14.743 5.921 -9.248 1.00 84.56 105 VAL A C 1
ATOM 880 O O . VAL A 1 105 ? 14.606 6.531 -8.189 1.00 84.56 105 VAL A O 1
ATOM 883 N N . PRO A 1 106 ? 15.195 6.538 -10.353 1.00 78.19 106 PRO A N 1
ATOM 884 C CA . PRO A 1 106 ? 15.445 7.970 -10.356 1.00 78.19 106 PRO A CA 1
ATOM 885 C C . PRO A 1 106 ? 14.137 8.744 -10.127 1.00 78.19 106 PRO A C 1
ATOM 887 O O . PRO A 1 106 ? 13.061 8.236 -10.466 1.00 78.19 106 PRO A O 1
ATOM 890 N N . PRO A 1 107 ? 14.188 9.984 -9.607 1.00 69.75 107 PRO A N 1
ATOM 891 C CA . PRO A 1 107 ? 12.999 10.809 -9.408 1.00 69.75 107 PRO A CA 1
ATOM 892 C C . PRO A 1 107 ? 12.132 10.868 -10.670 1.00 69.75 107 PRO A C 1
ATOM 894 O O . PRO A 1 107 ? 12.642 10.928 -11.790 1.00 69.75 107 PRO A O 1
ATOM 897 N N . ALA A 1 108 ? 10.812 10.775 -10.510 1.00 65.94 108 ALA A N 1
ATOM 898 C CA . ALA A 1 108 ? 9.897 10.912 -11.639 1.00 65.94 108 ALA A CA 1
ATOM 899 C C . ALA A 1 108 ? 9.836 12.369 -12.084 1.00 65.94 108 ALA A C 1
ATOM 901 O O . ALA A 1 108 ? 9.742 13.265 -11.250 1.00 65.94 108 ALA A O 1
ATOM 902 N N . ILE A 1 109 ? 9.852 12.596 -13.399 1.00 60.53 109 ILE A N 1
ATOM 903 C CA . ILE A 1 109 ? 9.633 13.934 -13.963 1.00 60.53 109 ILE A CA 1
ATOM 904 C C . ILE A 1 109 ? 8.168 14.351 -13.751 1.00 60.53 109 ILE A C 1
ATOM 906 O O . ILE A 1 109 ? 7.884 15.535 -13.589 1.00 60.53 109 ILE A O 1
ATOM 910 N N . LYS A 1 110 ? 7.234 13.384 -13.725 1.00 61.75 110 LYS A N 1
ATOM 911 C CA . LYS A 1 110 ? 5.806 13.608 -13.468 1.00 61.75 110 LYS A CA 1
ATOM 912 C C . LYS A 1 110 ? 5.208 12.477 -12.616 1.00 61.75 110 LYS A C 1
ATOM 914 O O . LYS A 1 110 ? 5.556 11.321 -12.857 1.00 61.75 110 LYS A O 1
ATOM 919 N N . PRO A 1 111 ? 4.344 12.788 -11.637 1.00 64.25 111 PRO A N 1
ATOM 920 C CA . PRO A 1 111 ? 3.586 11.783 -10.893 1.00 64.25 111 PRO A CA 1
ATOM 921 C C . PRO A 1 111 ? 2.461 11.165 -11.745 1.00 64.25 111 PRO A C 1
ATOM 923 O O . PRO A 1 111 ? 1.970 11.789 -12.686 1.00 64.25 111 PRO A O 1
ATOM 926 N N . GLU A 1 112 ? 2.026 9.949 -11.399 1.00 78.56 112 GLU A N 1
ATOM 927 C CA . GLU A 1 112 ? 0.870 9.280 -12.014 1.00 78.56 112 GLU A CA 1
ATOM 928 C C . GLU A 1 112 ? -0.431 9.966 -11.582 1.00 78.56 112 GLU A C 1
ATOM 930 O O . GLU A 1 112 ? -1.017 9.634 -10.547 1.00 78.56 112 GLU A O 1
ATOM 935 N N . GLU A 1 113 ? -0.878 10.953 -12.360 1.00 81.88 113 GLU A N 1
ATOM 936 C CA . GLU A 1 113 ? -2.065 11.759 -12.044 1.00 81.88 113 GLU A CA 1
ATOM 937 C C . GLU A 1 113 ? -3.327 10.901 -11.888 1.00 81.88 113 GLU A C 1
ATOM 939 O O . GLU A 1 113 ? -4.125 11.142 -10.989 1.00 81.88 113 GLU A 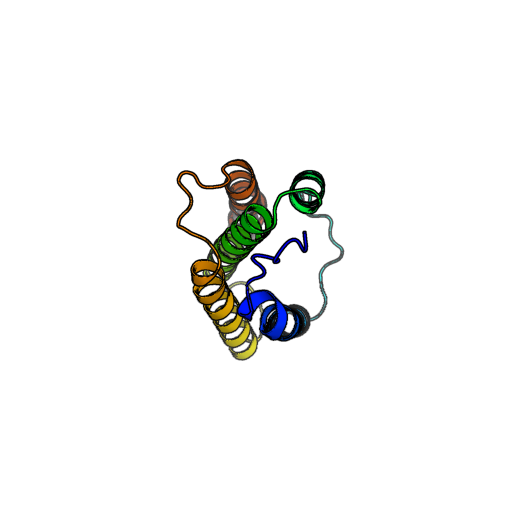O 1
ATOM 944 N N . LYS A 1 114 ? -3.481 9.838 -12.689 1.00 83.75 114 LYS A N 1
ATOM 945 C CA . LYS A 1 114 ? -4.637 8.930 -12.594 1.00 83.75 114 LYS A CA 1
ATOM 946 C C . LYS A 1 114 ? -4.705 8.203 -11.250 1.00 83.75 114 LYS A C 1
ATOM 948 O O . LYS A 1 114 ? -5.782 8.098 -10.666 1.00 83.75 114 LYS A O 1
ATOM 953 N N . LEU A 1 115 ? -3.562 7.725 -10.756 1.00 86.12 115 LEU A N 1
ATOM 954 C CA . LEU A 1 115 ? -3.472 7.062 -9.456 1.00 86.12 115 LEU A CA 1
ATOM 955 C C . LEU A 1 115 ? -3.817 8.049 -8.338 1.00 86.12 115 LEU A C 1
ATOM 957 O O . LEU A 1 115 ? -4.632 7.753 -7.470 1.00 86.12 115 LEU A O 1
ATOM 961 N N . LYS A 1 116 ? -3.254 9.257 -8.404 1.00 86.81 116 LYS A N 1
ATOM 962 C CA . LYS A 1 116 ? -3.559 10.328 -7.455 1.00 86.81 116 LYS A CA 1
ATOM 963 C C . LYS A 1 116 ? -5.051 10.677 -7.450 1.00 86.81 116 LYS A C 1
ATOM 965 O O . LYS A 1 116 ? -5.640 10.761 -6.377 1.00 86.81 116 LYS A O 1
ATOM 970 N N . SER A 1 117 ? -5.676 10.829 -8.620 1.00 87.62 117 SER A N 1
ATOM 971 C CA . SER A 1 117 ? -7.116 11.092 -8.731 1.00 87.62 117 SER A CA 1
ATOM 972 C C . SER A 1 117 ? -7.962 9.987 -8.101 1.00 87.62 117 SER A C 1
ATOM 974 O O . SER A 1 117 ? -8.924 10.294 -7.405 1.00 87.62 117 SER A O 1
ATOM 976 N N . HIS A 1 118 ? -7.580 8.718 -8.268 1.00 88.50 118 HIS A N 1
ATOM 977 C CA . HIS A 1 118 ? -8.281 7.601 -7.634 1.00 88.50 118 HIS A CA 1
ATOM 978 C C . HIS A 1 118 ? -8.250 7.687 -6.095 1.00 88.50 118 HIS A C 1
ATOM 980 O O . HIS A 1 118 ? -9.285 7.572 -5.442 1.00 88.50 118 HIS A O 1
ATOM 986 N N . PHE A 1 119 ? -7.085 7.954 -5.500 1.00 88.44 119 PHE A N 1
ATOM 987 C CA . PHE A 1 119 ? -6.970 8.110 -4.044 1.00 88.44 119 PHE A CA 1
ATOM 988 C C . PHE A 1 119 ? -7.684 9.366 -3.520 1.00 88.44 119 PHE A C 1
ATOM 990 O O . PHE A 1 119 ? -8.257 9.346 -2.430 1.00 88.44 119 PHE A O 1
ATOM 997 N N . GLN A 1 120 ? -7.705 10.449 -4.302 1.00 87.38 120 GLN A N 1
ATOM 998 C CA . GLN A 1 120 ? -8.506 11.635 -3.990 1.00 87.38 120 GLN A CA 1
ATOM 999 C C . GLN A 1 120 ? -10.003 11.316 -3.976 1.00 87.38 120 GLN A C 1
ATOM 1001 O O . GLN A 1 120 ? -10.708 11.750 -3.066 1.00 87.38 120 GLN A O 1
ATOM 1006 N N . GLU A 1 121 ? -10.484 10.545 -4.951 1.00 86.56 121 GLU A N 1
ATOM 1007 C CA . GLU A 1 121 ? -11.872 10.095 -5.014 1.00 86.56 121 GLU A CA 1
ATOM 1008 C C . GLU A 1 121 ? -12.234 9.229 -3.803 1.00 86.56 121 GLU A C 1
ATOM 1010 O O . GLU A 1 121 ? -13.270 9.458 -3.181 1.00 86.56 121 GLU A O 1
ATOM 1015 N N . LEU A 1 122 ? -11.354 8.300 -3.417 1.00 85.06 122 LEU A N 1
ATOM 1016 C CA . LEU A 1 122 ? -11.525 7.466 -2.228 1.00 85.06 122 LEU A CA 1
ATOM 1017 C C . LEU A 1 122 ? -11.646 8.306 -0.951 1.00 85.06 122 LEU A C 1
ATOM 1019 O O . LE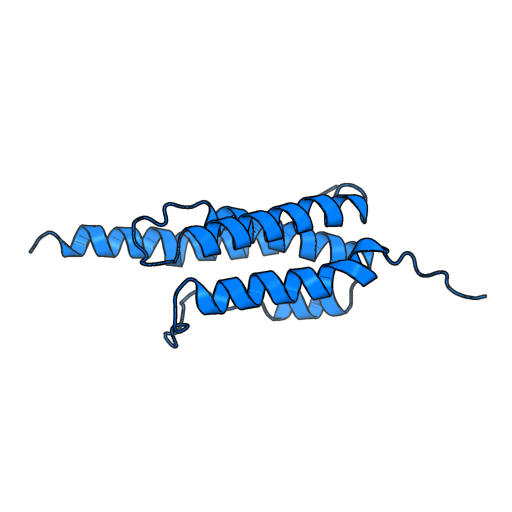U A 1 122 ? -12.596 8.135 -0.187 1.00 85.06 122 LEU A O 1
ATOM 1023 N N . ASN A 1 123 ? -10.735 9.257 -0.743 1.00 83.56 123 ASN A N 1
ATOM 1024 C CA . ASN A 1 123 ? -10.774 10.134 0.424 1.00 83.56 123 ASN A CA 1
ATOM 1025 C C . ASN A 1 123 ? -12.065 10.983 0.455 1.00 83.56 123 ASN A C 1
ATOM 1027 O O . ASN A 1 123 ? -12.786 11.017 1.454 1.00 83.56 123 ASN A O 1
ATOM 1031 N N . LEU A 1 124 ? -12.411 11.627 -0.665 1.00 82.62 124 LEU A N 1
ATOM 1032 C CA . LEU A 1 124 ? -13.595 12.485 -0.754 1.00 82.62 124 LEU A CA 1
ATOM 1033 C C . LEU A 1 124 ? -14.905 11.709 -0.574 1.00 82.62 124 LEU A C 1
ATOM 1035 O O . LEU A 1 124 ? -15.787 12.157 0.157 1.00 82.62 124 LEU A O 1
ATOM 1039 N N . ASN A 1 125 ? -15.055 10.572 -1.254 1.00 79.56 125 ASN A N 1
ATOM 1040 C CA . ASN A 1 125 ? -16.331 9.865 -1.325 1.00 79.56 125 ASN A CA 1
ATOM 1041 C C . ASN A 1 125 ? -16.563 8.873 -0.189 1.00 79.56 125 ASN A C 1
ATOM 1043 O O . ASN A 1 125 ? -17.716 8.517 0.043 1.00 79.56 125 ASN A O 1
ATOM 1047 N N . ILE A 1 126 ? -15.509 8.433 0.500 1.00 75.50 126 ILE A N 1
ATOM 1048 C CA . ILE A 1 126 ? -15.616 7.445 1.575 1.00 75.50 126 ILE A CA 1
ATOM 1049 C C . ILE A 1 126 ? -15.279 8.096 2.912 1.00 75.50 126 ILE A C 1
ATOM 1051 O O . ILE A 1 126 ? -16.149 8.198 3.771 1.00 75.50 126 ILE A O 1
ATOM 1055 N N . LEU A 1 127 ? -14.053 8.587 3.088 1.00 73.94 127 LEU A N 1
ATOM 1056 C CA . LEU A 1 127 ? -13.576 9.033 4.402 1.00 73.94 127 LEU A CA 1
ATOM 1057 C C . LEU A 1 127 ? -14.270 10.327 4.853 1.00 73.94 127 LEU A C 1
ATOM 1059 O O . LEU A 1 127 ? -14.845 10.384 5.940 1.00 73.94 127 LEU A O 1
ATOM 1063 N N . LYS A 1 128 ? -14.327 11.342 3.984 1.00 73.31 128 LYS A N 1
ATOM 1064 C CA . LYS A 1 128 ? -14.928 12.642 4.330 1.00 73.31 128 LYS A CA 1
ATOM 1065 C C . LYS A 1 128 ? -16.454 12.626 4.343 1.00 73.31 128 LYS A C 1
ATOM 1067 O O . LYS A 1 128 ? -17.056 13.178 5.262 1.00 73.31 128 LYS A O 1
ATOM 1072 N N . LYS A 1 129 ? -17.093 11.953 3.379 1.00 62.97 129 LYS A N 1
ATOM 1073 C CA . LYS A 1 129 ? -18.561 11.807 3.364 1.00 62.97 129 LYS A CA 1
ATOM 1074 C C . LYS A 1 129 ? -19.084 10.991 4.548 1.00 62.97 129 LYS A C 1
ATOM 1076 O O . LYS A 1 129 ? -20.102 11.366 5.123 1.00 62.97 129 LYS A O 1
ATOM 1081 N N . ASN A 1 130 ? -18.391 9.931 4.972 1.00 55.16 130 ASN A N 1
ATOM 1082 C CA . ASN A 1 130 ? -18.823 9.163 6.145 1.00 55.16 130 ASN A CA 1
ATOM 1083 C C . ASN A 1 130 ? -18.650 9.950 7.459 1.00 55.16 130 ASN A C 1
ATOM 1085 O O . ASN A 1 130 ? -19.428 9.743 8.390 1.00 55.16 130 ASN A O 1
ATOM 1089 N N . GLY A 1 131 ? -17.720 10.912 7.519 1.00 50.53 131 GLY A N 1
ATOM 1090 C CA . GLY A 1 131 ? -17.630 11.881 8.619 1.00 50.53 131 GLY A CA 1
ATOM 1091 C C . GLY A 1 131 ? -18.835 12.832 8.705 1.00 50.53 131 GLY A C 1
ATOM 1092 O O . GLY A 1 131 ? -19.314 13.126 9.801 1.00 50.53 131 GLY A O 1
ATOM 1093 N N . GLU A 1 132 ? -19.398 13.260 7.568 1.00 42.78 132 GLU A N 1
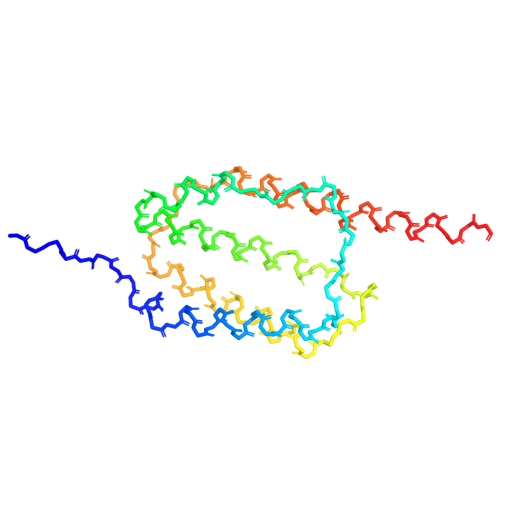ATOM 1094 C CA . GLU A 1 132 ? -20.621 14.084 7.540 1.00 42.78 132 GLU A CA 1
ATOM 1095 C C . GLU A 1 132 ? -21.875 13.313 7.984 1.00 42.78 132 GLU A C 1
ATOM 1097 O O . GLU A 1 132 ? -22.745 13.887 8.646 1.00 42.78 132 GLU A O 1
ATOM 1102 N N . PHE A 1 133 ? -21.973 12.012 7.683 1.00 38.62 133 PHE A N 1
ATOM 1103 C CA . PHE A 1 133 ? -23.080 11.176 8.167 1.00 38.62 133 PHE A CA 1
ATOM 1104 C C . PHE A 1 133 ? -23.050 10.986 9.693 1.00 38.62 133 PHE A C 1
ATOM 1106 O O . PHE A 1 133 ? -24.109 11.019 10.322 1.00 38.62 133 PHE A O 1
ATOM 1113 N N . ILE A 1 134 ? -21.867 10.878 10.313 1.00 43.69 134 ILE A N 1
ATOM 1114 C CA . ILE A 1 134 ? -21.739 10.800 11.782 1.00 43.69 134 ILE A CA 1
ATOM 1115 C C . ILE A 1 134 ? -22.162 12.117 12.455 1.00 43.69 134 ILE A C 1
ATOM 1117 O O . ILE A 1 134 ? -22.792 12.093 13.513 1.00 43.69 134 ILE A O 1
ATOM 1121 N N . LEU A 1 135 ? -21.888 13.270 11.835 1.00 37.44 135 LEU A N 1
ATOM 1122 C CA . LEU A 1 135 ? -22.313 14.571 12.367 1.00 37.44 135 LEU A CA 1
ATOM 1123 C C . LEU A 1 135 ? -23.820 14.825 12.196 1.00 37.44 135 LEU A C 1
ATOM 1125 O O . LEU A 1 135 ? -24.432 15.446 13.064 1.00 37.44 135 LEU A O 1
ATOM 1129 N N . ARG A 1 136 ? -24.449 14.311 11.131 1.00 35.72 136 ARG A N 1
ATOM 1130 C CA . ARG A 1 136 ? -25.907 14.430 10.929 1.00 35.72 136 ARG A CA 1
ATOM 1131 C C . ARG A 1 136 ? -26.732 13.453 11.774 1.00 35.72 136 ARG A C 1
ATOM 1133 O O . ARG A 1 136 ? -27.886 13.747 12.058 1.00 35.72 136 ARG A O 1
ATOM 1140 N N . GLY A 1 137 ? -26.154 12.337 12.222 1.00 34.84 137 GLY A N 1
ATOM 1141 C CA . GLY A 1 137 ? -26.821 11.351 13.086 1.00 34.84 137 GLY A CA 1
ATOM 1142 C C . GLY A 1 137 ? -26.903 11.718 14.576 1.00 34.84 137 GLY A C 1
ATOM 1143 O O . GLY A 1 137 ? -27.449 10.942 15.354 1.00 34.84 137 GLY A O 1
ATOM 1144 N N . ARG A 1 138 ? -26.360 12.873 14.994 1.00 38.44 138 ARG A N 1
ATOM 1145 C CA . ARG A 1 138 ? -26.371 13.359 16.392 1.00 38.44 138 ARG A CA 1
ATOM 1146 C C . ARG A 1 138 ? -27.384 14.478 16.673 1.00 38.44 138 ARG A C 1
ATOM 1148 O O . ARG A 1 138 ? -27.358 15.057 17.754 1.00 38.44 138 ARG A O 1
ATOM 1155 N N . LEU A 1 139 ? -28.254 14.780 15.712 1.00 35.62 139 LEU A N 1
ATOM 1156 C CA . LEU A 1 139 ? -29.331 15.766 15.830 1.00 35.62 139 LEU A CA 1
ATOM 1157 C C . LEU A 1 139 ? -30.674 15.135 15.437 1.00 35.62 139 LEU A C 1
ATOM 1159 O O . LEU A 1 139 ? -31.276 15.542 14.447 1.00 35.62 139 LEU A O 1
ATOM 1163 N N . VAL A 1 140 ? -31.122 14.137 16.202 1.00 35.53 140 VAL A N 1
ATOM 1164 C CA . VAL A 1 140 ? -32.549 13.837 16.420 1.00 35.53 140 VAL A CA 1
ATOM 1165 C C . VAL A 1 140 ? -32.714 13.384 17.863 1.00 35.53 140 VAL A C 1
ATOM 1167 O O . VAL A 1 140 ? -31.925 12.506 18.279 1.00 35.53 140 VAL A O 1
#

Solvent-accessible surface area (backbone atoms only — not comparable to full-atom values): 8469 Å² total; per-residue (Å²): 136,82,83,78,76,91,68,43,66,60,59,73,74,42,46,67,58,55,49,51,52,37,50,53,31,60,54,62,23,64,48,81,81,78,86,70,88,64,97,65,74,78,67,58,67,61,55,60,54,43,74,72,48,56,72,60,57,38,48,50,51,49,33,51,49,46,50,55,52,52,57,65,72,70,46,88,58,87,86,55,90,49,41,62,70,40,47,53,51,31,54,51,50,48,50,54,50,36,62,53,44,52,76,64,40,78,84,72,95,67,78,66,60,69,61,52,51,51,53,50,49,42,43,55,68,46,59,54,46,54,52,52,52,60,63,60,72,75,75,125

Radius of gyration: 17.56 Å; Cα contacts (8 Å, |Δi|>4): 90; chains: 1; bounding box: 56×28×43 Å

Organism: Umbra pygmaea (NCBI:txid75934)

pLDDT: mean 81.2, std 16.49, range [31.86, 95.56]

Mean predicted aligned error: 8.44 Å

InterPro domains:
  IPR000471 Interferon alpha/beta/delta [PF00143] (18-117)
  IPR000471 Interferon alpha/beta/delta [PTHR11691] (5-130)
  IPR009079 Four-helical cytokine-like, core [G3DSA:1.20.1250.10] (5-132)
  IPR009079 Four-helical cytokine-like, core [SSF47266] (7-128)

Sequence (140 aa):
MQSVCHCCDWVRNHYPILSREYLNLLDEMGGGITKLDVPVPFPVEMYRVIDKAEFQDRVRFLNQTIYEITKLFDEDTNSVTWDKKKLDNFQNILYRQFINLKTCVPPAIKPEEKLKSHFQELNLNILKKNGEFILRGRLV

Foldseek 3Di:
DDPDDLDDPCCVPPVVVLVVLLVVLVCQFQPDDDPDDDPQDDPVVVVVVLVPDDPQSVLLVVLVLLVLVLVVLPDDCPVGPTDPVSSVVSSVSSVVSNVSSPVSHDDDPDHPVVSVVSSVCCCVRPVVVVVVVVVVVVPD